Protein AF-A0A225UVT6-F1 (afdb_monomer_lite)

InterPro domains:
  IPR005162 Retrotransposon-derived protein PEG10, N-terminal capsid-like domain [PF03732] (48-124)

Sequence (134 aa):
RKGKPPIFNGDSSEDLDLWIFSTEQYYVDSQEDMASNTSDFVNLIFGNLGPTAQTWYREFKTSLSDRPATWVIFKDQIRQRFRGSDFQHKLLSKLYNLRWAGSQQAYTTKFQHLLSQLEEDLAEGVKRCFFSRI

Radius of gyration: 17.9 Å; chains: 1; bounding box: 42×39×48 Å

Foldseek 3Di:
DQDDQAADALDLPDDLVVSLVSNCVSVVVCVVQLPDQAQPVVVVCCVRYHPVVVVVVVVVVVVCPPGGPHNVNVSVVSCVRRVPPCNVVVLVVCLVPQDDPPDPVVSVVVNVVSQVSDPDRPDVVVVVVSVVRD

Organism: NCBI:txid4795

pLDDT: mean 82.22, std 12.99, range [47.66, 96.31]

Secondary structure (DSSP, 8-state):
---PPPPB---TTS-HHHHHHHHHHHTGGGHHHHHSSSSHHHHHHGGGB-HHHHHHHHHHHHHTTTS---HHHHHHHHHHHHS-TTHHHHHHHHHHT----S-HHHHHHHHHHHHTT-SS---HHHHHHHHTT-

Structure (mmCIF, N/CA/C/O backbone):
data_AF-A0A225UVT6-F1
#
_entry.id   AF-A0A225UVT6-F1
#
loop_
_atom_site.group_PDB
_atom_site.id
_atom_site.type_symbol
_atom_site.label_atom_id
_atom_site.label_alt_id
_atom_site.label_comp_id
_atom_site.label_asym_id
_atom_site.label_entity_id
_atom_site.label_seq_id
_atom_site.pdbx_PDB_ins_code
_atom_site.Cartn_x
_atom_site.Cartn_y
_atom_site.Cartn_z
_atom_site.occupancy
_atom_site.B_iso_or_equiv
_atom_site.auth_seq_id
_atom_site.auth_comp_id
_atom_site.auth_asym_id
_atom_site.auth_atom_id
_atom_site.pdbx_PDB_model_num
ATOM 1 N N . ARG A 1 1 ? 20.741 -0.720 12.831 1.00 50.91 1 ARG A N 1
ATOM 2 C CA . ARG A 1 1 ? 20.161 -1.805 12.001 1.00 50.91 1 ARG A CA 1
ATOM 3 C C . ARG A 1 1 ? 18.724 -1.407 11.710 1.00 50.91 1 ARG A C 1
ATOM 5 O O . ARG A 1 1 ? 18.002 -1.200 12.678 1.00 50.91 1 ARG A O 1
ATOM 12 N N . LYS A 1 2 ? 18.333 -1.223 10.441 1.00 68.88 2 LYS A N 1
ATOM 13 C CA . LYS A 1 2 ? 16.908 -1.071 10.106 1.00 68.88 2 LYS A CA 1
ATOM 14 C C . LYS A 1 2 ? 16.181 -2.344 10.568 1.00 68.88 2 LYS A C 1
ATOM 16 O O . LYS A 1 2 ? 16.764 -3.429 10.513 1.00 68.88 2 LYS A O 1
ATOM 21 N N . GLY A 1 3 ? 14.994 -2.176 11.150 1.00 83.56 3 GLY A N 1
ATOM 22 C CA . GLY A 1 3 ? 14.150 -3.287 11.597 1.00 83.56 3 GLY A CA 1
ATOM 23 C C . GLY A 1 3 ? 13.653 -4.120 10.415 1.00 83.56 3 GLY A C 1
ATOM 24 O O . GLY A 1 3 ? 14.132 -3.967 9.298 1.00 83.56 3 GLY A O 1
ATOM 25 N N . LYS A 1 4 ? 12.680 -5.004 10.638 1.00 89.62 4 LYS A N 1
ATOM 26 C CA . LYS A 1 4 ? 12.005 -5.662 9.510 1.00 89.62 4 LYS A CA 1
ATOM 27 C C . LYS A 1 4 ? 11.172 -4.628 8.733 1.00 89.62 4 LYS A C 1
ATOM 29 O O . LYS A 1 4 ? 10.632 -3.724 9.375 1.00 89.62 4 LYS A O 1
ATOM 34 N N . PRO A 1 5 ? 11.061 -4.749 7.398 1.00 92.38 5 PRO A N 1
ATOM 35 C CA . PRO A 1 5 ? 10.162 -3.900 6.633 1.00 92.38 5 PRO A CA 1
ATOM 36 C C . PRO A 1 5 ? 8.704 -4.135 7.069 1.00 92.38 5 PRO A C 1
ATOM 38 O O . PRO A 1 5 ? 8.370 -5.233 7.530 1.00 92.38 5 PRO A O 1
ATOM 41 N N . PRO A 1 6 ? 7.838 -3.115 6.956 1.00 93.88 6 PRO A N 1
ATOM 42 C CA . PRO A 1 6 ? 6.420 -3.251 7.274 1.00 93.88 6 PRO A CA 1
ATOM 43 C C . PRO A 1 6 ? 5.747 -4.239 6.312 1.00 93.88 6 PRO A C 1
ATOM 45 O O . PRO A 1 6 ? 5.937 -4.149 5.101 1.00 93.88 6 PRO A O 1
ATOM 48 N N . ILE A 1 7 ? 4.945 -5.163 6.845 1.00 95.75 7 ILE A N 1
ATOM 49 C CA . ILE A 1 7 ? 4.216 -6.163 6.050 1.00 95.75 7 ILE A CA 1
ATOM 50 C C . ILE A 1 7 ? 2.752 -5.752 5.908 1.00 95.75 7 ILE A C 1
ATOM 52 O O . ILE A 1 7 ? 2.162 -5.285 6.879 1.00 95.75 7 ILE A O 1
ATOM 56 N N . PHE A 1 8 ? 2.186 -5.952 4.718 1.00 95.00 8 PHE A N 1
ATOM 57 C CA . PHE A 1 8 ? 0.752 -5.821 4.460 1.00 95.00 8 PHE A CA 1
ATOM 58 C C . PHE A 1 8 ? 0.172 -7.157 4.030 1.00 95.00 8 PHE A C 1
ATOM 60 O O . PHE A 1 8 ? 0.548 -7.695 2.985 1.00 95.00 8 PHE A O 1
ATOM 67 N N . ASN A 1 9 ? -0.734 -7.707 4.830 1.00 91.94 9 ASN A N 1
ATOM 68 C CA . ASN 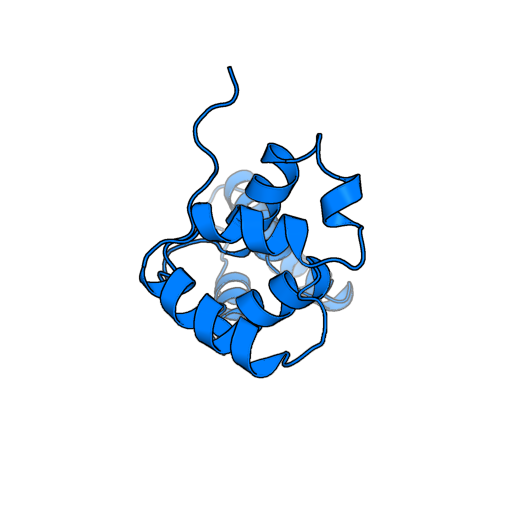A 1 9 ? -1.316 -9.017 4.567 1.00 91.94 9 ASN A CA 1
ATOM 69 C C . ASN A 1 9 ? -2.456 -8.944 3.551 1.00 91.94 9 ASN A C 1
ATOM 71 O O . ASN A 1 9 ? -2.630 -9.890 2.781 1.00 91.94 9 ASN A O 1
ATOM 75 N N . GLY A 1 10 ? -3.152 -7.809 3.483 1.00 86.94 10 GLY A N 1
ATOM 76 C CA . GLY A 1 10 ? -4.345 -7.624 2.660 1.00 86.94 10 GLY A CA 1
ATOM 77 C C . GLY A 1 10 ? -5.642 -7.819 3.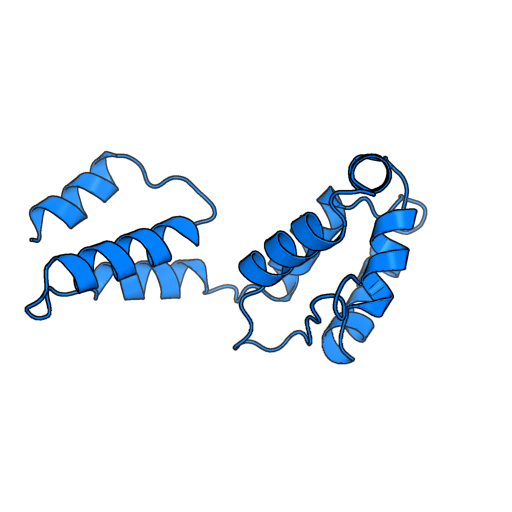442 1.00 86.94 10 GLY A C 1
ATOM 78 O O . GLY A 1 10 ? -6.681 -8.078 2.832 1.00 86.94 10 GLY A O 1
ATOM 79 N N . ASP A 1 11 ? -5.588 -7.719 4.772 1.00 84.94 11 ASP A N 1
ATOM 80 C CA . ASP A 1 11 ? -6.746 -7.900 5.641 1.00 84.94 11 ASP A CA 1
ATOM 81 C C . ASP A 1 11 ? -7.530 -6.592 5.801 1.00 84.94 11 ASP A C 1
ATOM 83 O O . ASP A 1 11 ? -6.966 -5.504 5.896 1.00 84.94 11 ASP A O 1
ATOM 87 N N . SER A 1 12 ? -8.858 -6.677 5.918 1.00 77.12 12 SER A N 1
ATOM 88 C CA . SER A 1 12 ? -9.726 -5.491 6.038 1.00 77.12 12 SER A CA 1
ATOM 89 C C . SER A 1 12 ? -9.532 -4.680 7.327 1.00 77.12 12 SER A C 1
ATOM 91 O O . SER A 1 12 ? -10.099 -3.597 7.463 1.00 77.12 12 SER A O 1
ATOM 93 N N . SER A 1 13 ? -8.816 -5.230 8.310 1.00 79.56 13 SER A N 1
ATOM 94 C CA . SER A 1 13 ? -8.457 -4.548 9.557 1.00 79.56 13 SER A CA 1
ATOM 95 C C . SER A 1 13 ? -7.149 -3.763 9.466 1.00 79.56 13 SER A C 1
ATOM 97 O O . SER A 1 13 ? -6.865 -2.983 10.373 1.00 79.56 13 SER A O 1
ATOM 99 N N . GLU A 1 14 ? -6.338 -3.993 8.432 1.00 83.62 14 GLU A N 1
ATOM 100 C CA . GLU A 1 14 ? -5.070 -3.293 8.245 1.00 83.62 14 GLU A CA 1
ATOM 101 C C . GLU A 1 14 ? -5.303 -1.895 7.666 1.00 83.62 14 GLU A C 1
ATOM 103 O O . GLU A 1 14 ? -6.147 -1.682 6.794 1.00 83.62 14 GLU A O 1
ATOM 108 N N . ASP A 1 15 ? -4.525 -0.928 8.147 1.00 85.75 15 ASP A N 1
ATOM 109 C CA . ASP A 1 15 ? -4.514 0.423 7.597 1.00 85.75 15 ASP A CA 1
ATOM 110 C C . ASP A 1 15 ? -3.549 0.469 6.404 1.00 85.75 15 ASP A C 1
ATOM 112 O O . ASP A 1 15 ? -2.329 0.584 6.562 1.00 85.75 15 ASP A O 1
ATOM 116 N N . LEU A 1 16 ? -4.110 0.324 5.200 1.00 89.12 16 LEU A N 1
ATOM 117 C CA . LEU A 1 16 ? -3.355 0.321 3.947 1.00 89.12 16 LEU A CA 1
ATOM 118 C C . LEU A 1 16 ? -2.571 1.624 3.743 1.00 89.12 16 LEU A C 1
ATOM 120 O O . LEU A 1 16 ? -1.425 1.583 3.300 1.00 89.12 16 LEU A O 1
ATOM 124 N N . ASP A 1 17 ? -3.170 2.775 4.052 1.00 87.44 17 ASP A N 1
ATOM 125 C CA . ASP A 1 17 ? -2.525 4.070 3.829 1.00 87.44 17 ASP A CA 1
ATOM 126 C C . ASP A 1 17 ? -1.367 4.279 4.813 1.00 87.44 17 ASP A C 1
ATOM 128 O O . ASP A 1 17 ? -0.292 4.737 4.414 1.00 87.44 17 ASP A O 1
ATOM 132 N N . LEU A 1 18 ? -1.532 3.852 6.070 1.00 87.00 18 LEU A N 1
ATOM 133 C CA . LEU A 1 18 ? -0.437 3.828 7.040 1.00 87.00 18 LEU A CA 1
ATOM 134 C C . LEU A 1 18 ? 0.682 2.869 6.616 1.00 87.00 18 LEU A C 1
ATOM 136 O O . LEU A 1 18 ? 1.861 3.192 6.793 1.00 87.00 18 LEU A O 1
ATOM 140 N N . TRP A 1 19 ? 0.349 1.705 6.053 1.00 93.25 19 TRP A N 1
ATOM 141 C CA . TRP A 1 19 ? 1.356 0.780 5.534 1.00 93.25 19 TRP A CA 1
ATOM 142 C C . TRP A 1 19 ? 2.127 1.371 4.347 1.00 93.25 19 TRP A C 1
ATOM 144 O O . TRP A 1 19 ? 3.358 1.292 4.336 1.00 93.25 19 TRP A O 1
ATOM 154 N N . ILE A 1 20 ? 1.441 2.009 3.388 1.00 92.94 20 ILE A N 1
ATOM 155 C CA . ILE A 1 20 ? 2.082 2.705 2.259 1.00 92.94 20 ILE A CA 1
ATOM 156 C C . ILE A 1 20 ? 3.063 3.751 2.795 1.00 92.94 20 ILE A C 1
ATOM 158 O O . ILE A 1 20 ? 4.238 3.729 2.430 1.00 92.94 20 ILE A O 1
ATOM 162 N N . PHE A 1 21 ? 2.608 4.612 3.710 1.00 89.00 21 PHE A N 1
ATOM 163 C CA . PHE A 1 21 ? 3.448 5.649 4.308 1.00 89.00 21 PHE A CA 1
ATOM 164 C C . PHE A 1 21 ? 4.663 5.050 5.029 1.00 89.00 21 PHE A C 1
ATOM 166 O O . PHE A 1 21 ? 5.799 5.456 4.796 1.00 89.00 21 PHE A O 1
ATOM 173 N N . SER A 1 22 ? 4.446 4.033 5.867 1.00 89.88 22 SER A N 1
ATOM 174 C CA . SER A 1 22 ? 5.516 3.369 6.622 1.00 89.88 22 SER A CA 1
ATOM 175 C C . SER A 1 22 ? 6.543 2.703 5.703 1.00 89.88 22 SER A C 1
ATOM 177 O O . SER A 1 22 ? 7.736 2.699 6.005 1.00 89.88 22 SER A O 1
ATOM 179 N N . THR A 1 23 ? 6.091 2.159 4.571 1.00 93.75 23 THR A N 1
ATOM 180 C CA . THR A 1 23 ? 6.943 1.562 3.537 1.00 93.75 23 THR A CA 1
ATOM 181 C C . THR A 1 23 ? 7.810 2.621 2.865 1.00 93.75 23 THR A C 1
ATOM 183 O O . THR A 1 23 ? 9.025 2.449 2.790 1.00 93.75 23 THR A O 1
ATOM 186 N N . GLU A 1 24 ? 7.222 3.743 2.445 1.00 93.00 24 GLU A N 1
ATOM 187 C CA . GLU A 1 24 ? 7.965 4.863 1.850 1.00 93.00 24 GLU A CA 1
ATOM 188 C C . GLU A 1 24 ? 9.021 5.415 2.818 1.00 93.00 24 GLU A C 1
ATOM 190 O O . GLU A 1 24 ? 10.162 5.644 2.423 1.00 93.00 24 GLU A O 1
ATOM 195 N N . GLN A 1 25 ? 8.688 5.545 4.108 1.00 92.38 25 GLN A N 1
ATOM 196 C CA . GLN A 1 25 ? 9.653 5.970 5.129 1.00 92.38 25 GLN A CA 1
ATOM 197 C C . GLN A 1 25 ? 10.767 4.937 5.354 1.00 92.38 25 GLN A C 1
ATOM 199 O O . GLN A 1 25 ? 11.934 5.296 5.521 1.00 92.38 25 GLN A O 1
ATOM 204 N N . TYR A 1 26 ? 10.443 3.641 5.341 1.00 93.12 26 TYR A N 1
ATOM 205 C CA . TYR A 1 26 ? 11.442 2.586 5.509 1.00 93.12 26 TYR A CA 1
ATOM 206 C C . TYR A 1 26 ? 12.468 2.583 4.362 1.00 93.12 26 TYR A C 1
ATOM 208 O O . TYR A 1 26 ? 13.670 2.413 4.605 1.00 93.12 26 TYR A O 1
ATOM 216 N N . TYR A 1 27 ? 12.011 2.824 3.130 1.00 92.69 27 TYR A N 1
ATOM 217 C CA . TYR A 1 27 ? 12.836 2.879 1.920 1.00 92.69 27 TYR A CA 1
ATOM 218 C C . TYR A 1 27 ? 13.187 4.303 1.477 1.00 92.69 27 TYR A C 1
ATOM 220 O O . TYR A 1 27 ? 13.460 4.519 0.302 1.00 92.69 27 TYR A O 1
ATOM 228 N N . VAL A 1 28 ? 13.242 5.272 2.396 1.00 91.06 28 VAL A N 1
ATOM 229 C CA . VAL A 1 28 ? 13.595 6.665 2.057 1.00 91.06 28 VAL A CA 1
ATOM 230 C C . VAL A 1 28 ? 14.940 6.782 1.321 1.00 91.06 28 VAL A C 1
ATOM 232 O O . VAL A 1 28 ? 15.087 7.604 0.426 1.00 91.06 28 VAL A O 1
ATOM 235 N N . ASP A 1 29 ? 15.893 5.892 1.616 1.00 91.00 29 ASP A N 1
ATOM 236 C CA . ASP A 1 29 ? 17.200 5.851 0.939 1.00 91.00 29 ASP A CA 1
ATOM 237 C C . ASP A 1 29 ? 17.111 5.348 -0.520 1.00 91.00 29 ASP A C 1
ATOM 239 O O . ASP A 1 29 ? 18.050 5.520 -1.288 1.00 91.00 29 ASP A O 1
ATOM 243 N N . SER A 1 30 ? 15.987 4.736 -0.911 1.00 88.19 30 SER A N 1
ATOM 244 C CA . SER A 1 30 ? 15.678 4.233 -2.261 1.00 88.19 30 SER A CA 1
ATOM 245 C C . SER A 1 30 ? 14.651 5.122 -2.977 1.00 88.19 30 SER A C 1
ATOM 247 O O . SER A 1 30 ? 13.886 4.657 -3.821 1.00 88.19 30 SER A O 1
ATOM 249 N N . GLN A 1 31 ? 14.586 6.410 -2.624 1.00 87.62 31 GLN A N 1
ATOM 250 C CA . GLN A 1 31 ? 13.608 7.341 -3.192 1.00 87.62 31 GLN A CA 1
ATOM 251 C C . GLN A 1 31 ? 13.750 7.521 -4.709 1.00 87.62 31 GLN A C 1
ATOM 253 O O . GLN A 1 31 ? 12.742 7.710 -5.389 1.00 8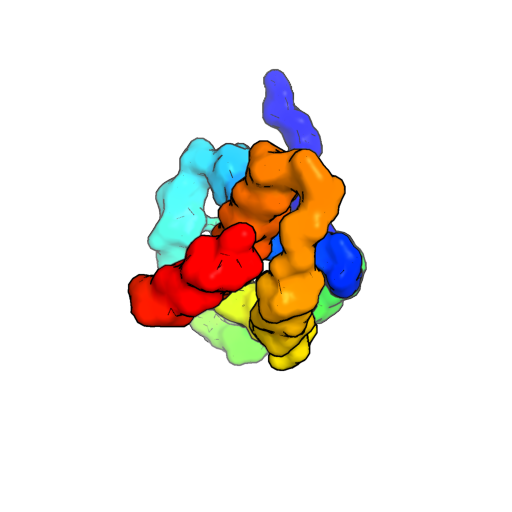7.62 31 GLN A O 1
ATOM 258 N N . GLU A 1 32 ? 14.963 7.414 -5.251 1.00 89.19 32 GLU A N 1
ATOM 259 C CA . GLU A 1 32 ? 15.189 7.450 -6.700 1.00 89.19 32 GLU A CA 1
ATOM 260 C C . GLU A 1 32 ? 14.520 6.262 -7.403 1.00 89.19 32 GLU A C 1
ATOM 262 O O . GLU A 1 32 ? 13.798 6.460 -8.379 1.00 89.19 32 GLU A O 1
ATOM 267 N N . ASP A 1 33 ? 14.647 5.052 -6.850 1.00 87.00 33 ASP A N 1
ATOM 268 C CA . ASP A 1 33 ? 13.988 3.854 -7.382 1.00 87.00 33 ASP A CA 1
ATOM 269 C C . ASP A 1 33 ? 12.460 3.968 -7.284 1.00 87.00 33 ASP A C 1
ATOM 271 O O . ASP A 1 33 ? 11.749 3.585 -8.215 1.00 87.00 33 ASP A O 1
ATOM 275 N N . MET A 1 34 ? 11.944 4.545 -6.188 1.00 89.25 34 MET A N 1
ATOM 276 C CA . MET A 1 34 ? 10.508 4.818 -6.009 1.00 89.25 34 MET A CA 1
ATOM 277 C C . MET A 1 34 ? 9.958 5.814 -7.035 1.00 89.25 34 MET A C 1
ATOM 279 O O . MET A 1 34 ? 8.815 5.678 -7.473 1.00 89.25 34 MET A O 1
ATOM 283 N N . ALA A 1 35 ? 10.748 6.831 -7.384 1.00 88.50 35 ALA A N 1
ATOM 284 C CA . ALA A 1 35 ? 10.381 7.863 -8.352 1.00 88.50 35 ALA A CA 1
ATOM 285 C C . ALA A 1 35 ? 10.657 7.445 -9.805 1.00 88.50 35 ALA A C 1
ATOM 287 O O . ALA A 1 35 ? 10.203 8.113 -10.738 1.00 88.50 35 ALA A O 1
ATOM 288 N N . SER A 1 36 ? 11.401 6.358 -10.006 1.00 90.62 36 SER A N 1
ATOM 289 C CA . SER A 1 36 ? 11.731 5.847 -11.327 1.00 90.62 36 SER A CA 1
ATOM 290 C C . SER A 1 36 ? 10.494 5.309 -12.055 1.00 90.62 36 SER A C 1
ATOM 292 O O . SER A 1 36 ? 9.510 4.861 -11.461 1.00 90.62 36 SER A O 1
ATOM 294 N N . ASN A 1 37 ? 10.560 5.303 -13.387 1.00 89.50 37 ASN A N 1
ATOM 295 C CA . ASN A 1 37 ? 9.533 4.696 -14.234 1.00 89.50 37 ASN A CA 1
ATOM 296 C C . ASN A 1 37 ? 9.774 3.190 -14.463 1.00 89.50 37 ASN A C 1
ATOM 298 O O . ASN A 1 37 ? 9.389 2.660 -15.506 1.00 89.50 37 ASN A O 1
ATOM 302 N N . THR A 1 38 ? 10.431 2.496 -13.527 1.00 92.62 38 THR A N 1
ATOM 303 C CA . THR A 1 38 ? 10.704 1.053 -13.622 1.00 92.62 38 THR A CA 1
ATOM 304 C C . THR A 1 38 ? 9.799 0.246 -12.687 1.00 92.62 38 THR A C 1
ATOM 306 O O . THR A 1 38 ? 8.984 0.790 -11.943 1.00 92.62 38 THR A O 1
ATOM 309 N N . SER A 1 39 ? 9.904 -1.087 -12.761 1.00 93.69 39 SER A N 1
ATOM 310 C CA . SER A 1 39 ? 9.215 -1.990 -11.826 1.00 93.69 39 SER A CA 1
ATOM 311 C C . SER A 1 39 ? 10.065 -2.358 -10.612 1.00 93.69 39 SER A C 1
ATOM 313 O O . SER A 1 39 ? 9.601 -3.137 -9.787 1.00 93.69 39 SER A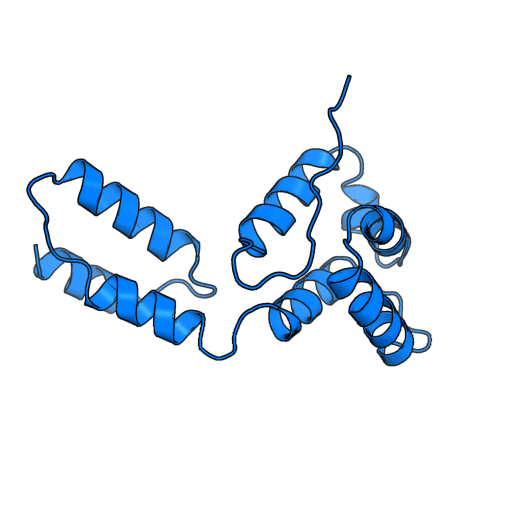 O 1
ATOM 315 N N . ASP A 1 40 ? 11.301 -1.870 -10.504 1.00 93.75 40 ASP A N 1
ATOM 316 C CA . ASP A 1 40 ? 12.293 -2.437 -9.583 1.00 93.75 40 ASP A CA 1
ATOM 317 C C . ASP A 1 40 ? 11.867 -2.269 -8.129 1.00 93.75 40 ASP A C 1
ATOM 319 O O . ASP A 1 40 ? 11.846 -3.236 -7.365 1.00 93.75 40 ASP A O 1
ATOM 323 N N . PHE A 1 41 ? 11.391 -1.072 -7.782 1.00 94.44 41 PHE A N 1
ATOM 324 C CA . PHE A 1 41 ? 10.846 -0.821 -6.456 1.00 94.44 41 PHE A CA 1
ATOM 325 C C . PHE A 1 41 ? 9.602 -1.673 -6.175 1.00 94.44 41 PHE A C 1
ATOM 327 O O . PHE A 1 41 ? 9.484 -2.293 -5.123 1.00 94.44 41 PHE A O 1
ATOM 334 N N . VAL A 1 42 ? 8.681 -1.786 -7.131 1.00 94.69 42 VAL A N 1
ATOM 335 C CA . VAL A 1 42 ? 7.458 -2.588 -6.960 1.00 94.69 42 VAL A CA 1
ATOM 336 C C . VAL A 1 42 ? 7.762 -4.089 -6.863 1.00 94.69 42 VAL A C 1
ATOM 338 O O . VAL A 1 42 ? 7.062 -4.816 -6.160 1.00 94.69 42 VAL A O 1
ATOM 341 N N . ASN A 1 43 ? 8.816 -4.569 -7.523 1.00 94.50 43 ASN A N 1
ATOM 342 C CA . ASN A 1 43 ? 9.312 -5.938 -7.385 1.00 94.50 43 ASN A CA 1
ATOM 343 C C . ASN A 1 43 ? 9.948 -6.161 -6.004 1.00 94.50 43 ASN A C 1
ATOM 345 O O . ASN A 1 43 ? 9.758 -7.220 -5.412 1.00 94.50 43 ASN A O 1
ATOM 349 N N . LEU A 1 44 ? 10.653 -5.165 -5.459 1.00 94.25 44 LEU A N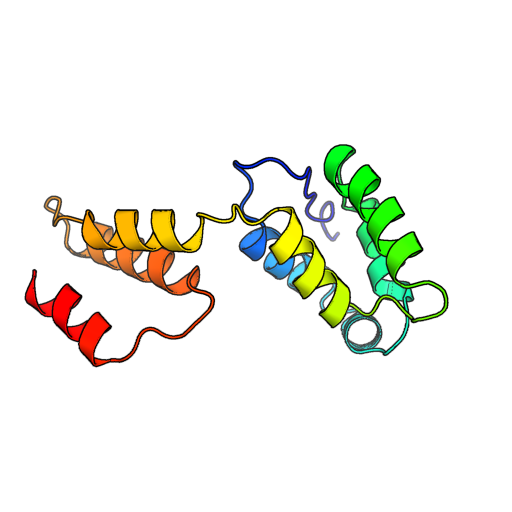 1
ATOM 350 C CA . LEU A 1 44 ? 11.177 -5.202 -4.091 1.00 94.25 44 LEU A CA 1
ATOM 351 C C . LEU A 1 44 ? 10.042 -5.277 -3.057 1.00 94.25 44 LEU A C 1
ATOM 353 O O . LEU A 1 44 ? 10.096 -6.094 -2.136 1.00 94.25 44 LEU A O 1
ATOM 357 N N . ILE A 1 45 ? 8.987 -4.474 -3.237 1.00 94.69 45 ILE A N 1
ATOM 358 C CA . ILE A 1 45 ? 7.831 -4.433 -2.329 1.00 94.69 45 ILE A CA 1
ATOM 359 C C . ILE A 1 45 ? 7.063 -5.757 -2.278 1.00 94.69 45 ILE A C 1
ATOM 361 O O . ILE A 1 45 ? 6.450 -6.045 -1.253 1.00 94.69 45 ILE A O 1
ATOM 365 N N . PHE A 1 46 ? 7.147 -6.615 -3.298 1.00 95.00 46 PHE A N 1
ATOM 366 C CA . PHE A 1 46 ? 6.547 -7.955 -3.257 1.00 95.00 46 PHE A CA 1
ATOM 367 C C . PHE A 1 46 ? 6.950 -8.756 -2.003 1.00 95.00 46 PHE A C 1
ATOM 369 O O . PHE A 1 46 ? 6.118 -9.456 -1.423 1.00 95.00 46 PHE A O 1
ATOM 376 N N . GLY A 1 47 ? 8.197 -8.607 -1.533 1.00 94.19 47 GLY A N 1
ATOM 377 C CA . GLY A 1 47 ? 8.690 -9.266 -0.315 1.00 94.19 47 GLY A CA 1
ATOM 378 C C . GLY A 1 47 ? 8.030 -8.785 0.984 1.00 94.19 47 GLY A C 1
ATOM 379 O O . GLY A 1 47 ? 8.128 -9.461 2.006 1.00 94.19 47 GLY A O 1
ATOM 380 N N . ASN A 1 48 ? 7.332 -7.651 0.936 1.00 95.19 48 ASN A N 1
ATOM 381 C CA . ASN A 1 48 ? 6.625 -7.042 2.061 1.00 95.19 48 ASN A CA 1
ATOM 382 C C . ASN A 1 48 ? 5.115 -7.326 2.023 1.00 95.19 48 ASN A C 1
ATOM 384 O O . ASN A 1 48 ? 4.369 -6.840 2.870 1.00 95.19 48 ASN A O 1
ATOM 388 N N . LEU A 1 49 ? 4.646 -8.091 1.038 1.00 96.25 49 LEU A N 1
ATOM 389 C CA . LEU A 1 49 ? 3.249 -8.487 0.923 1.00 96.25 49 LEU A CA 1
ATOM 390 C C . LEU A 1 49 ? 3.039 -9.861 1.563 1.00 96.25 49 LEU A C 1
ATOM 392 O O . LEU A 1 49 ? 3.827 -10.783 1.352 1.00 96.25 49 LEU A O 1
ATOM 396 N N . GLY A 1 50 ? 1.955 -10.008 2.319 1.00 94.94 50 GLY A N 1
ATOM 397 C CA . GLY A 1 50 ? 1.470 -11.299 2.794 1.00 94.94 50 GLY A CA 1
ATOM 398 C C . GLY A 1 50 ? 0.730 -12.079 1.696 1.00 94.94 50 GLY A C 1
ATOM 399 O O . GLY A 1 50 ? 0.505 -11.556 0.603 1.00 94.94 50 GLY A O 1
ATOM 400 N N . PRO A 1 51 ? 0.326 -13.334 1.957 1.00 94.25 51 PRO A N 1
ATOM 401 C CA . PRO A 1 51 ? -0.177 -14.249 0.925 1.00 94.25 51 PRO A CA 1
ATOM 402 C C . PRO A 1 51 ? -1.363 -13.720 0.101 1.00 94.25 51 PRO A C 1
ATOM 404 O O . PRO A 1 51 ? -1.398 -13.895 -1.122 1.00 94.25 51 PRO A O 1
ATOM 407 N N . THR A 1 52 ? -2.321 -13.041 0.739 1.00 92.56 52 THR A N 1
ATOM 408 C CA . THR A 1 52 ? -3.493 -12.473 0.052 1.00 92.56 52 THR A CA 1
ATOM 409 C C . THR A 1 52 ? -3.074 -11.345 -0.890 1.00 92.56 52 THR A C 1
ATOM 411 O O . THR A 1 52 ? -3.415 -11.362 -2.075 1.00 92.56 52 THR A O 1
ATOM 414 N N . ALA A 1 53 ? -2.266 -10.402 -0.399 1.00 93.62 53 ALA A N 1
ATOM 415 C CA . ALA A 1 53 ? -1.723 -9.315 -1.208 1.00 93.62 53 ALA A CA 1
ATOM 416 C C . ALA A 1 53 ? -0.782 -9.808 -2.325 1.00 93.62 53 ALA A C 1
ATOM 418 O O . ALA A 1 53 ? -0.831 -9.284 -3.435 1.00 93.62 53 ALA A O 1
ATOM 419 N N . GLN A 1 54 ? 0.012 -10.858 -2.090 1.00 96.31 54 GLN A N 1
ATOM 420 C CA . GLN A 1 54 ? 0.854 -11.487 -3.117 1.00 96.31 54 GLN A CA 1
ATOM 421 C C . GLN A 1 54 ? 0.037 -12.148 -4.233 1.00 96.31 54 GLN A C 1
ATOM 423 O O . GLN A 1 54 ? 0.432 -12.100 -5.400 1.00 96.31 54 GLN A O 1
ATOM 428 N N . THR A 1 55 ? -1.102 -12.759 -3.895 1.00 94.75 55 THR A N 1
ATOM 429 C CA . THR A 1 55 ? -2.003 -13.354 -4.892 1.00 94.75 55 THR A CA 1
ATOM 430 C C . THR A 1 55 ? -2.539 -12.275 -5.828 1.00 94.75 55 THR A C 1
ATOM 432 O O . THR A 1 55 ? -2.416 -12.405 -7.044 1.00 94.75 55 THR A O 1
ATOM 435 N N . TRP A 1 56 ? -3.020 -11.162 -5.269 1.00 94.94 56 TRP A N 1
ATOM 436 C CA . TRP A 1 56 ? -3.438 -10.003 -6.058 1.00 94.94 56 TRP A CA 1
ATOM 437 C C . TRP A 1 56 ? -2.284 -9.384 -6.863 1.00 94.94 56 TRP A C 1
ATOM 439 O O . TRP A 1 56 ? -2.465 -9.039 -8.027 1.00 94.94 56 TRP A O 1
ATOM 449 N N . TYR A 1 57 ? -1.085 -9.274 -6.283 1.00 95.44 57 TYR A N 1
ATOM 450 C CA . TYR A 1 57 ? 0.081 -8.704 -6.964 1.00 95.44 57 TYR A CA 1
ATOM 451 C C . TYR A 1 57 ? 0.374 -9.406 -8.295 1.00 95.44 57 TYR A C 1
ATOM 453 O O . TYR A 1 57 ? 0.708 -8.757 -9.286 1.00 95.44 57 TYR A O 1
ATOM 461 N N . ARG A 1 58 ? 0.224 -10.736 -8.333 1.00 94.69 58 ARG A N 1
ATOM 462 C CA . ARG A 1 58 ? 0.377 -11.524 -9.561 1.00 94.69 58 ARG A CA 1
ATOM 463 C C . ARG A 1 58 ? -0.626 -11.086 -10.630 1.00 94.69 58 ARG A C 1
ATOM 465 O O . ARG A 1 58 ? -0.218 -10.838 -11.760 1.00 94.69 58 ARG A O 1
ATOM 472 N N . GLU A 1 59 ? -1.902 -10.963 -10.270 1.00 94.25 59 GLU A N 1
ATOM 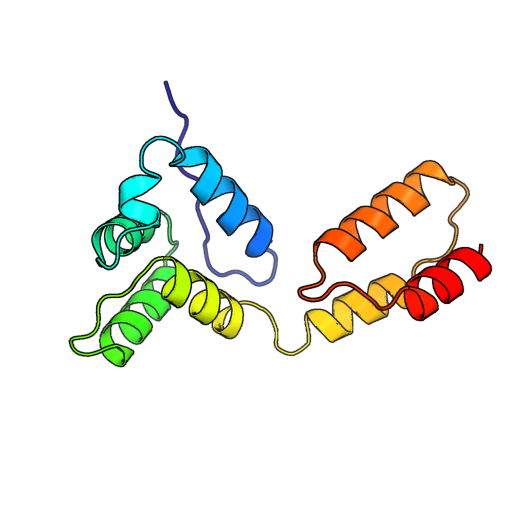473 C CA . GLU A 1 59 ? -2.972 -10.518 -11.175 1.00 94.25 59 GLU A CA 1
ATOM 474 C C . GLU A 1 59 ? -2.717 -9.092 -11.680 1.00 94.25 59 GLU A C 1
ATOM 476 O O . GLU A 1 59 ? -2.822 -8.822 -12.876 1.00 94.25 59 GLU A O 1
ATOM 481 N N . PHE A 1 60 ? -2.299 -8.200 -10.781 1.00 94.62 60 PHE A N 1
ATOM 482 C CA . PHE A 1 60 ? -1.891 -6.833 -11.092 1.00 94.62 60 PHE A CA 1
ATOM 483 C C . PHE A 1 60 ? -0.721 -6.782 -12.088 1.00 94.62 60 PHE A C 1
ATOM 485 O O . PHE A 1 60 ? -0.756 -6.031 -13.060 1.00 94.62 60 PHE A O 1
ATOM 492 N N . LYS A 1 61 ? 0.316 -7.605 -11.902 1.00 93.44 61 LYS A N 1
ATOM 493 C CA . LYS A 1 61 ? 1.437 -7.672 -12.852 1.00 93.44 61 LYS A CA 1
ATOM 494 C C . LYS A 1 61 ? 1.000 -8.203 -14.214 1.00 93.44 61 LYS A C 1
ATOM 496 O O . LYS A 1 61 ? 1.497 -7.719 -15.225 1.00 93.44 61 LYS A O 1
ATOM 501 N N . THR A 1 62 ? 0.070 -9.156 -14.254 1.00 93.12 62 THR A N 1
ATOM 502 C CA . THR A 1 62 ? -0.491 -9.662 -15.514 1.00 93.12 62 THR A CA 1
ATOM 503 C C . THR A 1 62 ? -1.338 -8.605 -16.229 1.00 93.12 62 THR A C 1
ATOM 505 O O . THR A 1 62 ? -1.259 -8.504 -17.451 1.00 93.12 62 THR A O 1
ATOM 508 N N . SER A 1 63 ? -2.101 -7.778 -15.504 1.00 92.75 63 SER A N 1
ATOM 509 C CA . SER A 1 63 ? -2.956 -6.750 -16.120 1.00 92.75 63 SER A CA 1
ATOM 510 C C . SER A 1 63 ? -2.166 -5.618 -16.788 1.00 92.75 63 SER A C 1
ATOM 512 O O . SER A 1 63 ? -2.635 -5.038 -17.766 1.00 92.75 63 SER A O 1
ATOM 514 N N . LEU A 1 64 ? -0.947 -5.336 -16.318 1.00 90.31 64 LEU A N 1
ATOM 515 C CA . LEU A 1 64 ? -0.078 -4.309 -16.899 1.00 90.31 64 LEU A CA 1
ATOM 516 C C . LEU A 1 64 ? 0.606 -4.727 -18.210 1.00 90.31 64 LEU A C 1
ATOM 518 O O . LEU A 1 64 ? 1.104 -3.854 -18.926 1.00 90.31 64 LEU A O 1
ATOM 522 N N . SER A 1 65 ? 0.583 -6.018 -18.565 1.00 87.12 65 SER A N 1
ATOM 523 C CA . SER A 1 65 ? 1.270 -6.553 -19.753 1.00 87.12 65 SER A CA 1
ATOM 524 C C . SER A 1 65 ? 2.747 -6.109 -19.783 1.00 87.12 65 SER A C 1
ATOM 526 O O . SER A 1 65 ? 3.477 -6.389 -18.835 1.00 87.12 65 SER A O 1
ATOM 528 N N . ASP A 1 66 ? 3.178 -5.374 -20.816 1.00 88.06 66 ASP A N 1
ATOM 529 C CA . ASP A 1 66 ? 4.561 -4.891 -20.970 1.00 88.06 66 ASP A CA 1
ATOM 530 C C . ASP A 1 66 ? 4.840 -3.547 -20.271 1.00 88.06 66 ASP A C 1
ATOM 532 O O . ASP A 1 66 ? 5.965 -3.044 -20.300 1.00 88.06 66 ASP A O 1
ATOM 536 N N . ARG A 1 67 ? 3.830 -2.916 -19.657 1.00 92.12 67 ARG A N 1
ATOM 537 C CA . ARG A 1 67 ? 4.015 -1.616 -18.998 1.00 92.12 67 ARG A CA 1
ATOM 538 C C . ARG A 1 67 ? 4.731 -1.791 -17.656 1.00 92.12 67 ARG A C 1
ATOM 540 O O . ARG A 1 67 ? 4.392 -2.701 -16.895 1.00 92.12 67 ARG A O 1
ATOM 547 N N . PRO A 1 68 ? 5.679 -0.903 -17.306 1.00 91.94 68 PRO A N 1
ATOM 548 C CA . PRO A 1 68 ? 6.326 -0.960 -16.006 1.00 91.94 68 PRO A CA 1
ATOM 549 C C . PRO A 1 68 ? 5.309 -0.703 -14.892 1.00 91.94 68 PRO A C 1
ATOM 551 O O . PRO A 1 68 ? 4.509 0.233 -14.945 1.00 91.94 68 PRO A O 1
ATOM 554 N N . ALA A 1 69 ? 5.368 -1.532 -13.855 1.00 93.62 69 ALA A N 1
ATOM 555 C CA . ALA A 1 69 ? 4.614 -1.334 -12.631 1.00 93.62 69 ALA A CA 1
ATOM 556 C C . ALA A 1 69 ? 5.330 -0.283 -11.780 1.00 93.62 69 ALA A C 1
ATOM 558 O O . ALA A 1 69 ? 6.149 -0.631 -10.936 1.00 93.62 69 ALA A O 1
ATOM 559 N N . THR A 1 70 ? 5.057 0.997 -12.028 1.00 95.06 70 THR A N 1
ATOM 560 C CA . THR A 1 70 ? 5.640 2.082 -11.229 1.00 95.06 70 THR A CA 1
ATOM 561 C C . THR A 1 70 ? 5.009 2.134 -9.840 1.00 95.06 70 THR A C 1
ATOM 563 O O . THR A 1 70 ? 3.882 1.672 -9.629 1.00 95.06 70 THR A O 1
ATOM 566 N N . TRP A 1 71 ? 5.710 2.743 -8.880 1.00 94.75 71 TRP A N 1
ATOM 567 C CA . TRP A 1 71 ? 5.196 2.884 -7.515 1.00 94.75 71 TRP A CA 1
ATOM 568 C C . TRP A 1 71 ? 3.872 3.660 -7.454 1.00 94.75 71 TRP A C 1
ATOM 570 O O . TRP A 1 71 ? 2.982 3.331 -6.670 1.00 94.75 71 TRP A O 1
ATOM 580 N N . VAL A 1 72 ? 3.699 4.654 -8.330 1.00 92.81 72 VAL A N 1
ATOM 581 C CA . VAL A 1 72 ? 2.455 5.431 -8.445 1.00 92.81 72 VAL A CA 1
ATOM 582 C C . VAL A 1 72 ? 1.284 4.539 -8.861 1.00 92.81 72 VAL A C 1
ATOM 584 O O . VAL A 1 72 ? 0.249 4.550 -8.197 1.00 92.81 72 VAL A O 1
ATOM 587 N N . ILE A 1 73 ? 1.464 3.731 -9.912 1.00 94.12 73 ILE A N 1
ATOM 588 C CA . ILE A 1 73 ? 0.431 2.810 -10.407 1.00 94.12 73 ILE A CA 1
ATOM 589 C C . ILE A 1 73 ? 0.103 1.759 -9.341 1.00 94.12 73 ILE A C 1
ATOM 591 O O . ILE A 1 73 ? -1.064 1.465 -9.096 1.00 94.12 73 ILE A O 1
ATOM 595 N N . PHE A 1 74 ? 1.123 1.219 -8.673 1.00 95.06 74 PHE A N 1
ATOM 596 C CA . PHE A 1 74 ? 0.930 0.248 -7.603 1.00 95.06 74 PHE A CA 1
ATOM 597 C C . PHE A 1 74 ? 0.071 0.809 -6.460 1.00 95.06 74 PHE A C 1
ATOM 599 O O . PHE A 1 74 ? -0.891 0.158 -6.056 1.00 95.06 74 PHE A O 1
ATOM 606 N N . LYS A 1 75 ? 0.381 2.018 -5.965 1.00 93.88 75 LYS A N 1
ATOM 607 C CA . LYS A 1 75 ? -0.371 2.664 -4.875 1.00 93.88 75 LYS A CA 1
ATOM 608 C C . LYS A 1 75 ? -1.836 2.914 -5.230 1.00 93.88 75 LYS A C 1
ATOM 610 O O . LYS A 1 75 ? -2.699 2.772 -4.371 1.00 93.88 75 LYS A O 1
ATOM 615 N N . ASP A 1 76 ? -2.119 3.296 -6.470 1.00 91.31 76 ASP A N 1
ATOM 616 C CA . ASP A 1 76 ? -3.492 3.470 -6.950 1.00 91.31 76 ASP A CA 1
ATOM 617 C C . ASP A 1 76 ? -4.246 2.129 -6.986 1.00 91.31 76 ASP A C 1
ATOM 619 O O . ASP A 1 76 ? -5.310 1.977 -6.385 1.00 91.31 76 ASP A O 1
ATOM 623 N N . GLN A 1 77 ? -3.648 1.107 -7.598 1.00 93.62 77 GLN A N 1
ATOM 624 C CA . GLN A 1 77 ? -4.298 -0.190 -7.780 1.00 93.62 77 GLN A CA 1
ATOM 625 C C . GLN A 1 77 ? -4.480 -0.960 -6.464 1.00 93.62 77 GLN A C 1
ATOM 627 O O . GLN A 1 77 ? -5.525 -1.582 -6.255 1.00 93.62 77 GLN A O 1
ATOM 632 N N . ILE A 1 78 ? -3.511 -0.898 -5.543 1.00 92.44 78 ILE A N 1
ATOM 633 C CA . ILE A 1 78 ? -3.647 -1.553 -4.234 1.00 92.44 78 ILE A CA 1
ATOM 634 C C . ILE A 1 78 ? -4.742 -0.890 -3.392 1.00 92.44 78 ILE A C 1
ATOM 636 O O . ILE A 1 78 ? -5.490 -1.590 -2.705 1.00 92.44 78 ILE A O 1
ATOM 640 N N . ARG A 1 79 ? -4.907 0.438 -3.499 1.00 90.25 79 ARG A N 1
ATOM 641 C CA . ARG A 1 79 ? -6.032 1.151 -2.883 1.00 90.25 79 ARG A CA 1
ATOM 642 C C . ARG A 1 79 ? -7.348 0.692 -3.476 1.00 90.25 79 ARG A C 1
ATOM 644 O O . ARG A 1 79 ? -8.205 0.262 -2.720 1.00 90.25 79 ARG A O 1
ATOM 651 N N . GLN A 1 80 ? -7.494 0.670 -4.796 1.00 87.38 80 GLN A N 1
ATOM 652 C CA . GLN A 1 80 ? -8.734 0.195 -5.421 1.00 87.38 80 GLN A CA 1
ATOM 653 C C . GLN A 1 80 ? -9.087 -1.247 -5.025 1.00 87.38 80 GLN A C 1
ATOM 655 O O . GLN A 1 80 ? -10.262 -1.587 -4.899 1.00 87.38 80 GLN A O 1
ATOM 660 N N . ARG A 1 81 ? -8.080 -2.102 -4.805 1.00 89.75 81 ARG A N 1
ATOM 661 C CA . ARG A 1 81 ? -8.299 -3.510 -4.465 1.00 89.75 81 ARG A CA 1
ATOM 662 C C . ARG A 1 81 ? -8.674 -3.759 -3.006 1.00 89.75 81 ARG A C 1
ATOM 664 O O . ARG A 1 81 ? -9.508 -4.633 -2.750 1.00 89.75 81 ARG A O 1
ATOM 671 N N . PHE A 1 82 ? -7.977 -3.108 -2.075 1.00 87.81 82 PHE A N 1
ATOM 672 C CA . PHE A 1 82 ? -8.043 -3.422 -0.641 1.00 87.81 82 PHE A CA 1
ATOM 673 C C . PHE A 1 82 ? -8.750 -2.350 0.183 1.00 87.81 82 PHE A C 1
ATOM 675 O O . PHE A 1 82 ? -9.215 -2.635 1.287 1.00 87.81 82 PHE A O 1
ATOM 682 N N . ARG A 1 83 ? -8.899 -1.135 -0.347 1.00 79.25 83 ARG A N 1
ATOM 683 C CA . ARG A 1 83 ? -9.782 -0.140 0.249 1.00 79.25 83 ARG A CA 1
ATOM 684 C C . ARG A 1 83 ? -11.211 -0.596 -0.026 1.00 79.25 83 ARG A C 1
ATOM 686 O O . ARG A 1 83 ? -11.606 -0.768 -1.176 1.00 79.25 83 ARG A O 1
ATOM 693 N N . GLY A 1 84 ? -11.980 -0.855 1.031 1.00 70.00 84 GLY A N 1
ATOM 694 C CA . GLY A 1 84 ? -13.388 -1.218 0.873 1.00 70.00 84 GLY A CA 1
ATOM 695 C C . GLY A 1 84 ? -14.108 -0.161 0.032 1.00 70.00 84 GLY A C 1
ATOM 696 O O . GLY A 1 84 ? -13.882 1.032 0.232 1.00 70.00 84 GLY A O 1
ATOM 697 N N . SER A 1 85 ? -14.993 -0.572 -0.880 1.00 63.44 85 SER A N 1
ATOM 698 C CA . SER A 1 85 ? -15.793 0.356 -1.702 1.00 63.44 85 SER A CA 1
ATOM 699 C C . SER A 1 85 ? -16.632 1.323 -0.857 1.00 63.44 85 SER A C 1
ATOM 701 O O . SER A 1 85 ? -17.042 2.382 -1.318 1.00 63.44 85 SER A O 1
ATOM 703 N N . ASP A 1 86 ? -16.877 0.963 0.402 1.00 64.56 86 ASP A N 1
ATOM 704 C CA . ASP A 1 86 ? -17.575 1.759 1.398 1.00 64.56 86 ASP A CA 1
ATOM 705 C C . ASP A 1 86 ? -16.639 2.434 2.410 1.00 64.56 86 ASP A C 1
ATOM 707 O O . ASP A 1 86 ? -17.124 2.997 3.385 1.00 64.56 86 ASP A O 1
ATOM 711 N N . PHE A 1 87 ? -15.316 2.407 2.219 1.00 69.44 87 PHE A N 1
ATOM 712 C CA . PHE A 1 87 ? -14.346 2.972 3.161 1.00 69.44 87 PHE A CA 1
ATOM 713 C C . PHE A 1 87 ? -14.602 4.457 3.396 1.00 69.44 87 PHE A C 1
ATOM 715 O O . PHE A 1 87 ? -14.760 4.872 4.543 1.00 69.44 87 PHE A O 1
ATOM 722 N N . GLN A 1 88 ? -14.736 5.242 2.323 1.00 69.31 88 GLN A N 1
ATOM 723 C CA . GLN A 1 88 ? -15.073 6.661 2.433 1.00 69.31 88 GLN A CA 1
ATOM 724 C C . GLN A 1 88 ? -16.440 6.851 3.104 1.00 69.31 88 GLN A C 1
ATOM 726 O O . GLN A 1 88 ? -16.585 7.691 3.986 1.00 69.31 88 GLN A O 1
ATOM 731 N N . HIS A 1 89 ? -17.427 6.015 2.776 1.00 66.12 89 HIS A N 1
ATOM 732 C CA . HIS A 1 89 ? -18.762 6.073 3.373 1.00 66.12 89 HIS A CA 1
ATOM 733 C C . HIS A 1 89 ? -18.749 5.744 4.875 1.00 66.12 89 HIS A C 1
ATOM 735 O O . HIS A 1 89 ? -19.403 6.420 5.668 1.00 66.12 89 HIS A O 1
ATOM 741 N N . LYS A 1 90 ? -17.969 4.746 5.295 1.00 74.06 90 LYS A N 1
ATOM 742 C CA . LYS A 1 90 ? -17.733 4.367 6.694 1.00 74.06 90 LYS A CA 1
ATOM 743 C C . LYS A 1 90 ? -16.953 5.445 7.432 1.00 74.06 90 LYS A C 1
ATOM 745 O O . LYS A 1 90 ? -17.273 5.730 8.582 1.00 74.06 90 LYS A O 1
ATOM 750 N N . LEU A 1 91 ? -15.954 6.046 6.792 1.00 75.00 91 LEU A N 1
ATOM 751 C CA . LEU A 1 91 ? -15.142 7.119 7.356 1.00 75.00 91 LEU A CA 1
ATOM 752 C C . LEU A 1 91 ? -15.985 8.381 7.572 1.00 75.00 91 LEU A C 1
ATOM 754 O O . LEU A 1 91 ? -16.005 8.915 8.677 1.00 75.00 91 LEU A O 1
ATOM 758 N N . LEU A 1 92 ? -16.776 8.776 6.570 1.00 74.06 92 LEU A N 1
ATOM 759 C CA . LEU A 1 92 ? -17.753 9.862 6.661 1.00 74.06 92 LEU A CA 1
ATOM 760 C C . LEU A 1 92 ? -18.835 9.565 7.698 1.00 74.06 92 LEU A C 1
ATOM 762 O O . LEU A 1 92 ? -19.201 10.447 8.466 1.00 74.06 92 LEU A O 1
ATOM 766 N N . SER A 1 93 ? -19.307 8.321 7.783 1.00 76.25 93 SER A N 1
ATOM 767 C CA . SER A 1 93 ? -20.271 7.907 8.808 1.00 76.25 93 SER A CA 1
ATOM 768 C C . SER A 1 93 ? -19.664 7.962 10.214 1.00 76.25 93 SER A C 1
ATOM 770 O O . SER A 1 93 ? -20.333 8.386 11.152 1.00 76.25 93 SER A O 1
ATOM 772 N N . LYS A 1 94 ? -18.393 7.577 10.389 1.00 80.12 94 LYS A N 1
ATOM 773 C CA . LYS A 1 94 ? -17.658 7.714 11.660 1.00 80.12 94 LYS A CA 1
ATOM 774 C C . LYS A 1 94 ? -17.454 9.182 12.034 1.00 80.12 94 LYS A C 1
ATOM 776 O O . LYS A 1 94 ? -17.658 9.524 13.192 1.00 80.12 94 LYS A O 1
ATOM 781 N N . LEU A 1 95 ? -17.105 10.033 11.067 1.00 78.62 95 LEU A N 1
ATOM 782 C CA . LEU A 1 95 ? -17.014 11.490 11.222 1.00 78.62 95 LEU A CA 1
ATOM 783 C C . LEU A 1 95 ? -18.361 12.101 11.616 1.00 78.62 95 LEU A C 1
ATOM 785 O O . LEU A 1 95 ? -18.434 12.867 12.569 1.00 78.62 95 LEU A O 1
ATOM 789 N N . TYR A 1 96 ? -19.439 11.717 10.932 1.00 73.38 96 TYR A N 1
ATOM 790 C CA . TYR A 1 96 ? -20.790 12.197 11.210 1.00 73.38 96 TYR A CA 1
ATOM 791 C C . TYR A 1 96 ? -21.290 11.790 12.596 1.00 73.38 96 TYR A C 1
ATOM 793 O O . TYR A 1 96 ? -21.915 12.588 13.293 1.00 73.38 96 TYR A O 1
ATOM 801 N N . ASN A 1 97 ? -21.002 10.555 13.003 1.00 77.81 97 ASN A N 1
ATOM 802 C CA . ASN A 1 97 ? -21.389 10.027 14.307 1.00 77.81 97 ASN A CA 1
ATOM 803 C C . ASN A 1 97 ? -20.411 10.407 15.429 1.00 77.81 97 ASN A C 1
ATOM 805 O O . ASN A 1 97 ? -20.648 10.042 16.584 1.00 77.81 97 ASN A O 1
ATOM 809 N N . LEU A 1 98 ? -19.323 11.124 15.125 1.00 77.50 98 LEU A N 1
ATOM 810 C CA . LEU A 1 98 ? -18.379 11.590 16.131 1.00 77.50 98 LEU A CA 1
ATOM 811 C C . LEU A 1 98 ? -19.084 12.626 17.016 1.00 77.50 98 LEU A C 1
ATOM 813 O O . LEU A 1 98 ? -19.310 13.764 16.616 1.00 77.50 98 LEU A O 1
ATOM 817 N N . ARG A 1 99 ? -19.456 12.223 18.232 1.00 71.12 99 ARG A N 1
ATOM 818 C CA . ARG A 1 99 ? -20.011 13.115 19.256 1.00 71.12 99 ARG A CA 1
ATOM 819 C C . ARG A 1 99 ? -18.949 13.480 20.282 1.00 71.12 99 ARG A C 1
ATOM 821 O O . ARG A 1 99 ? -18.048 12.690 20.572 1.00 71.12 99 ARG A O 1
ATOM 828 N N . TRP A 1 100 ? -19.086 14.671 20.857 1.00 66.94 100 TRP A N 1
ATOM 829 C CA . TRP A 1 100 ? -18.300 15.082 22.012 1.00 66.94 100 TRP A CA 1
ATOM 830 C C . TRP A 1 100 ? -18.511 14.088 23.164 1.00 66.94 100 TRP A C 1
ATOM 832 O O . TRP A 1 100 ? -19.641 13.825 23.571 1.00 66.94 100 TRP A O 1
ATOM 842 N N . ALA A 1 101 ? -17.418 13.507 23.659 1.00 67.81 101 ALA A N 1
ATOM 843 C CA . ALA A 1 101 ? -17.427 12.458 24.682 1.00 67.81 101 ALA A CA 1
ATOM 844 C C . ALA A 1 101 ? -16.751 12.914 25.991 1.00 67.81 101 ALA A C 1
ATOM 846 O O . ALA A 1 101 ? -16.125 12.115 26.681 1.00 67.81 101 ALA A O 1
ATOM 847 N N . GLY A 1 102 ? -16.820 14.211 26.313 1.00 65.44 102 GLY A N 1
ATOM 848 C CA . GLY A 1 102 ? -16.319 14.773 27.576 1.00 65.44 102 GLY A CA 1
ATOM 849 C C . GLY A 1 102 ? -14.886 15.317 27.545 1.00 65.44 102 GLY A C 1
ATOM 850 O O . GLY A 1 102 ? -14.564 16.204 28.327 1.00 65.44 102 GLY A O 1
ATOM 851 N N . SER A 1 103 ? -14.031 14.862 26.623 1.00 77.75 103 SER A N 1
ATOM 852 C CA . SER A 1 103 ? -12.681 15.417 26.423 1.00 77.75 103 SER A CA 1
ATOM 853 C C . SER A 1 103 ? -12.539 16.028 25.034 1.00 77.75 103 SER A C 1
ATOM 855 O O . SER A 1 103 ? -12.585 15.326 24.020 1.00 77.75 103 SER A O 1
ATOM 857 N N . GLN A 1 104 ? -12.320 17.345 24.993 1.00 75.00 104 GLN A N 1
ATOM 858 C CA . GLN A 1 104 ? -12.084 18.085 23.754 1.00 75.00 104 GLN A CA 1
ATOM 859 C C . GLN A 1 104 ? -10.833 17.575 23.027 1.00 75.00 104 GLN A C 1
ATOM 861 O O . GLN A 1 104 ? -10.866 17.384 21.818 1.00 75.00 104 GLN A O 1
ATOM 866 N N . GLN A 1 105 ? -9.756 17.265 23.754 1.00 76.50 105 GLN A N 1
ATOM 867 C CA . GLN A 1 105 ? -8.515 16.757 23.162 1.00 76.50 105 GLN A CA 1
ATOM 868 C C . GLN A 1 105 ? -8.708 15.383 22.504 1.00 76.50 105 GLN A C 1
ATOM 870 O O . GLN A 1 105 ? -8.230 15.156 21.391 1.00 76.50 105 GLN A O 1
ATOM 875 N N . ALA A 1 106 ? -9.445 14.476 23.155 1.00 75.19 106 ALA A N 1
ATOM 876 C CA . ALA A 1 106 ? -9.738 13.154 22.601 1.00 75.19 106 ALA A CA 1
ATOM 877 C C . ALA A 1 106 ? -10.627 13.242 21.350 1.00 75.19 106 ALA A C 1
ATOM 879 O O . ALA A 1 106 ? -10.421 12.497 20.391 1.00 75.19 106 ALA A O 1
ATOM 880 N N . TYR A 1 107 ? -11.586 14.174 21.347 1.00 76.88 107 TYR A N 1
ATOM 881 C CA . TYR A 1 107 ? -12.417 14.468 20.183 1.00 76.88 107 TYR A CA 1
ATOM 882 C C . TYR A 1 107 ? -11.580 15.025 19.026 1.00 76.88 107 TYR A C 1
ATOM 884 O O . TYR A 1 107 ? -11.604 14.453 17.940 1.00 76.88 107 TYR A O 1
ATOM 892 N N . THR A 1 108 ? -10.782 16.071 19.264 1.00 76.56 108 THR A N 1
ATOM 893 C CA . THR A 1 108 ? -9.942 16.706 18.236 1.00 76.56 108 THR A CA 1
ATOM 894 C C . THR A 1 108 ? -8.941 15.723 17.638 1.00 76.56 108 THR A C 1
ATOM 896 O O . THR A 1 108 ? -8.784 15.685 16.423 1.00 76.56 108 THR A O 1
ATOM 899 N N . THR A 1 109 ? -8.324 14.872 18.464 1.00 79.94 109 THR A N 1
ATOM 900 C CA . THR A 1 109 ? -7.369 13.855 17.992 1.00 79.94 109 THR A CA 1
ATOM 901 C C . THR A 1 109 ? -8.053 12.829 17.086 1.00 79.94 109 THR A C 1
ATOM 903 O O . THR A 1 109 ? -7.559 12.536 16.001 1.00 79.94 109 THR A O 1
ATOM 906 N N . LYS A 1 110 ? -9.228 12.314 17.484 1.00 78.75 110 LYS A N 1
ATOM 907 C CA . LYS A 1 110 ? -10.012 11.391 16.645 1.00 78.75 110 LYS A CA 1
ATOM 908 C C . LYS A 1 110 ? -10.492 12.062 15.361 1.00 78.75 110 LYS A C 1
ATOM 910 O O . LYS A 1 110 ? -10.436 11.447 14.305 1.00 78.75 110 LYS A O 1
ATOM 915 N N . PHE A 1 111 ? -10.931 13.313 15.440 1.00 77.88 111 PHE A N 1
ATOM 916 C CA . PHE A 1 111 ? -11.382 14.085 14.289 1.00 77.88 111 PHE A CA 1
ATOM 917 C C . PHE A 1 111 ? -10.251 14.307 13.277 1.00 77.88 111 PHE A C 1
ATOM 919 O O . PHE A 1 111 ? -10.418 13.990 12.105 1.00 77.88 111 PHE A O 1
ATOM 926 N N . GLN A 1 112 ? -9.078 14.764 13.726 1.00 76.50 112 GLN A N 1
ATOM 927 C CA . GLN A 1 112 ? -7.901 14.950 12.870 1.00 76.50 112 GLN A CA 1
ATOM 928 C C . GLN A 1 112 ? -7.415 13.635 12.254 1.00 76.50 112 GLN A C 1
ATOM 930 O O . GLN A 1 112 ? -7.092 13.603 11.072 1.00 76.50 112 GLN A O 1
ATOM 935 N N . HIS A 1 113 ? -7.422 12.546 13.024 1.00 79.00 113 HIS A N 1
ATOM 936 C CA . HIS A 1 113 ? -7.055 11.223 12.522 1.00 79.00 113 HIS A CA 1
ATOM 937 C C . HIS A 1 113 ? -8.033 10.692 11.462 1.00 79.00 113 HIS A C 1
ATOM 939 O O . HIS A 1 113 ? -7.614 10.049 10.503 1.00 79.00 113 HIS A O 1
ATOM 945 N N . LEU A 1 114 ? -9.336 10.955 11.612 1.00 79.19 114 LEU A N 1
ATOM 946 C CA . LEU A 1 114 ? -10.321 10.609 10.584 1.00 79.19 114 LEU A CA 1
ATOM 947 C C . LEU A 1 114 ? -10.152 11.494 9.343 1.00 79.19 114 LEU A C 1
ATOM 949 O O . LEU A 1 114 ? -10.254 10.990 8.230 1.00 79.19 114 LEU A O 1
ATOM 953 N N . LEU A 1 115 ? -9.850 12.786 9.520 1.00 75.75 115 LEU A N 1
ATOM 954 C CA . LEU A 1 115 ? -9.576 13.708 8.415 1.00 75.75 115 LEU A CA 1
ATOM 955 C C . LEU A 1 115 ? -8.334 13.315 7.612 1.00 75.75 115 LEU A C 1
ATOM 957 O O . LEU A 1 115 ? -8.375 13.387 6.391 1.00 75.75 115 LEU A O 1
ATOM 961 N N . SER A 1 116 ? -7.257 12.863 8.261 1.00 73.69 116 SER A N 1
ATOM 962 C CA . SER A 1 116 ? -6.030 12.452 7.563 1.00 73.69 116 SER A CA 1
ATOM 963 C C . SER A 1 116 ? -6.195 11.187 6.714 1.00 73.69 116 SER A C 1
ATOM 965 O O . SER A 1 116 ? -5.316 10.875 5.921 1.00 73.69 116 SER A O 1
ATOM 967 N N . GLN A 1 117 ? -7.288 10.441 6.902 1.00 72.31 117 GLN A N 1
ATOM 968 C CA . GLN A 1 117 ? -7.623 9.250 6.116 1.00 72.31 117 GLN A CA 1
ATOM 969 C C . GLN A 1 117 ? -8.499 9.565 4.894 1.00 72.31 117 GLN A C 1
ATOM 971 O O . GLN A 1 117 ? -8.716 8.680 4.063 1.00 72.31 117 GLN A O 1
ATOM 976 N N . LEU A 1 118 ? -9.027 10.789 4.770 1.00 71.25 118 LEU A N 1
ATOM 977 C CA . LEU A 1 118 ? -9.751 11.181 3.565 1.00 71.25 118 LEU A CA 1
ATOM 978 C C . LEU A 1 118 ? -8.787 11.344 2.391 1.00 71.25 118 LEU A C 1
ATOM 980 O O . LEU A 1 118 ? -7.714 11.923 2.509 1.00 71.25 118 LEU A O 1
ATOM 984 N N . GLU A 1 119 ? -9.210 10.813 1.249 1.00 59.69 119 GLU A N 1
ATOM 985 C CA . GLU A 1 119 ? -8.475 10.861 -0.017 1.00 59.69 119 GLU A CA 1
ATOM 986 C C . GLU A 1 119 ? -8.522 12.260 -0.655 1.00 59.69 119 GLU A C 1
ATOM 988 O O . GLU A 1 119 ? -7.623 12.631 -1.403 1.00 59.69 119 GLU A O 1
ATOM 993 N N . GLU A 1 120 ? -9.547 13.044 -0.309 1.00 61.06 120 GLU A N 1
ATOM 994 C CA . GLU A 1 120 ? -9.774 14.408 -0.774 1.00 61.06 120 GLU A CA 1
ATOM 995 C C . GLU A 1 120 ? -9.903 15.369 0.409 1.00 61.06 120 GLU A C 1
ATOM 997 O O . GLU A 1 120 ? -10.529 15.064 1.431 1.00 61.06 120 GLU A O 1
ATOM 1002 N N . ASP A 1 121 ? -9.339 16.564 0.254 1.00 57.66 121 ASP A N 1
ATOM 1003 C CA . ASP A 1 121 ? -9.513 17.636 1.221 1.00 57.66 121 ASP A CA 1
ATOM 1004 C C . ASP A 1 121 ? -10.996 18.031 1.276 1.00 57.66 121 ASP A C 1
ATOM 1006 O O . ASP A 1 121 ? -11.556 18.565 0.318 1.00 57.66 121 ASP A O 1
ATOM 1010 N N . LEU A 1 122 ? -11.657 17.780 2.411 1.00 59.69 122 LEU A N 1
ATOM 1011 C CA . LEU A 1 122 ? -13.031 18.242 2.619 1.00 59.69 122 LEU A CA 1
ATOM 1012 C C . LEU A 1 122 ? -13.102 19.753 2.391 1.00 59.69 122 LEU A C 1
ATOM 1014 O O . LEU A 1 122 ? -12.348 20.515 3.008 1.00 59.69 122 LEU A O 1
ATOM 1018 N N . ALA A 1 123 ? -14.060 20.185 1.568 1.00 58.31 123 ALA A N 1
ATOM 1019 C CA . ALA A 1 123 ? -14.354 21.597 1.381 1.00 58.31 123 ALA A CA 1
ATOM 1020 C C . ALA A 1 123 ? -14.501 22.292 2.746 1.00 58.31 123 ALA A C 1
ATOM 1022 O O . ALA A 1 123 ? -15.143 21.758 3.659 1.00 58.31 123 ALA A O 1
ATOM 1023 N N . GLU A 1 124 ? -13.930 23.493 2.893 1.00 56.19 124 GLU A N 1
ATOM 1024 C CA . GLU A 1 124 ? -13.934 24.228 4.167 1.00 56.19 124 GLU A CA 1
ATOM 1025 C C . GLU A 1 124 ? -15.333 24.347 4.789 1.00 56.19 124 GLU A C 1
ATOM 1027 O O . GLU A 1 124 ? -15.471 24.281 6.009 1.00 56.19 124 GLU A O 1
ATOM 1032 N N . GLY A 1 125 ? -16.379 24.478 3.966 1.00 56.00 125 GLY A N 1
ATOM 1033 C CA . GLY A 1 125 ? -17.765 24.543 4.436 1.00 56.00 125 GLY A CA 1
ATOM 1034 C C . GLY A 1 125 ? -18.201 23.294 5.206 1.00 56.00 125 GLY A C 1
ATOM 1035 O O . GLY A 1 125 ? -18.880 23.401 6.226 1.00 56.00 125 GLY A O 1
ATOM 1036 N N . VAL A 1 126 ? -17.740 22.113 4.788 1.00 59.56 126 VAL A N 1
ATOM 1037 C CA . VAL A 1 126 ? -18.033 20.852 5.477 1.00 59.56 126 VAL A CA 1
ATOM 1038 C C . VAL A 1 126 ? -17.236 20.761 6.779 1.00 59.56 126 VAL A C 1
ATOM 1040 O O . VAL A 1 126 ? -17.797 20.400 7.813 1.00 59.56 126 VAL A O 1
ATOM 1043 N N . LYS A 1 127 ? -15.963 21.189 6.770 1.00 61.59 127 LYS A N 1
ATOM 1044 C CA . LYS A 1 127 ? -15.140 21.304 7.988 1.00 61.59 127 LYS A CA 1
ATOM 1045 C C . LYS A 1 127 ? -15.826 22.225 9.016 1.00 61.59 127 LYS A C 1
ATOM 1047 O O . LYS A 1 127 ? -15.987 21.834 10.171 1.00 61.59 127 LYS A O 1
ATOM 1052 N N . ARG A 1 128 ? -16.330 23.395 8.594 1.00 60.22 128 ARG A N 1
ATOM 1053 C CA . ARG A 1 128 ? -17.054 24.351 9.461 1.00 60.22 128 ARG A CA 1
ATOM 1054 C C . ARG A 1 128 ? -18.362 23.791 10.028 1.00 60.22 128 ARG A C 1
ATOM 1056 O O . ARG A 1 128 ? -18.643 24.031 11.199 1.00 60.22 128 ARG A O 1
ATOM 1063 N N . CYS A 1 129 ? -19.127 23.004 9.268 1.00 59.75 129 CYS A N 1
ATOM 1064 C CA . CYS A 1 129 ? -20.328 22.338 9.795 1.00 59.75 129 CYS A CA 1
ATOM 1065 C C . CYS A 1 129 ? -20.022 21.359 10.939 1.00 59.75 129 CYS A C 1
ATOM 1067 O O . CYS A 1 129 ? -20.832 21.235 11.857 1.00 59.75 129 CYS A O 1
ATOM 1069 N N . PHE A 1 130 ? -18.870 20.682 10.914 1.00 56.56 130 PHE A N 1
ATOM 1070 C CA . PHE A 1 130 ? -18.462 19.784 11.998 1.00 56.56 130 PHE A CA 1
ATOM 1071 C C . PHE A 1 130 ? -17.955 20.535 13.232 1.00 56.56 130 PHE A C 1
ATOM 1073 O O . PHE A 1 130 ? -18.288 20.148 14.349 1.00 56.56 130 PHE A O 1
ATOM 1080 N N . PHE A 1 131 ? -17.217 21.633 13.051 1.00 55.59 131 PHE A N 1
ATOM 1081 C CA . PHE A 1 131 ? -16.790 22.485 14.168 1.00 55.59 131 PHE A CA 1
ATOM 1082 C C . PHE A 1 131 ? -17.952 23.251 14.819 1.00 55.59 131 PHE A C 1
ATOM 1084 O O . PHE A 1 131 ? -17.926 23.462 16.023 1.00 55.59 131 PHE A O 1
ATOM 1091 N N . SER A 1 132 ? -18.991 23.611 14.058 1.00 56.81 132 SER A N 1
ATOM 1092 C CA . SER A 1 132 ? -20.197 24.284 14.574 1.00 56.81 132 SER A CA 1
ATOM 1093 C C . SER A 1 132 ? -21.172 23.351 15.314 1.00 56.81 132 SER A C 1
ATOM 1095 O O . SER A 1 132 ? -22.201 23.818 15.801 1.00 56.81 132 SER A O 1
ATOM 1097 N N . ARG A 1 133 ? -20.905 22.037 15.337 1.00 49.66 133 ARG A N 1
ATOM 1098 C CA . ARG A 1 133 ? -21.680 21.027 16.083 1.00 49.66 133 ARG A CA 1
ATOM 1099 C C . ARG A 1 133 ? -21.062 20.667 17.441 1.00 49.66 133 ARG A C 1
ATOM 1101 O O . ARG A 1 133 ? -21.612 19.810 18.133 1.00 49.66 133 ARG A O 1
ATOM 1108 N N . ILE A 1 134 ? -19.925 21.280 17.774 1.00 47.66 134 ILE A N 1
ATOM 1109 C CA . ILE A 1 134 ? -19.330 21.307 19.117 1.00 47.66 134 ILE A CA 1
ATOM 1110 C C . ILE A 1 134 ? -20.060 22.381 19.924 1.00 47.66 134 ILE A C 1
ATOM 1112 O O . ILE A 1 134 ? -20.346 22.110 21.108 1.00 47.66 134 ILE A O 1
#